Protein AF-A0A9D9EIU9-F1 (afdb_monomer)

InterPro domains:
  IPR005175 PPC domain [PF03479] (46-156)
  IPR005175 PPC domain [PS51742] (38-175)
  IPR005175 PPC domain [cd11378] (46-151)

Nearest PDB structures (foldseek):
  3htn-assembly1_C  TM=9.860E-01  e=2.334E-20  Bacteroides thetaiotaomicron VPI-5482
  3htn-assembly1_B  TM=9.890E-01  e=3.000E-19  Bacteroides thetaiotaomicron VPI-5482
  2h6l-assembly1_C  TM=9.149E-01  e=2.447E-14  Archaeoglobus fulgidus
  3hwu-assembly1_A  TM=8.979E-01  e=1.790E-14  Cupriavidus pinatubonensis JMP134
  2dt4-assembly1_A  TM=8.889E-01  e=1.426E-12  Pyrococcus horikoshii

Foldseek 3Di:
DPVVVVVVVVVCCVPVVVVVVVVVVVVVVVVVQQDWDKDDPDPFKIKIKGHAQDKDPVNVQVVCVVVVFAKWKKKWWAKFQKFKFWDADQVVRDIDIDMDRGIWIFPMKIWMWADEPNGIDTWIKTWIAHPVRDIDIHTTPITTGHGIIIMMIGGDPDHWYWDQDPNRRDTDTDD

Solvent-accessible surface area (backbone atoms only — not comparable to full-atom values): 9222 Å² total; per-residue (Å²): 128,69,68,65,56,54,51,50,53,51,53,47,49,68,58,50,51,58,52,53,50,49,53,50,50,50,52,53,55,54,50,63,67,56,45,61,48,75,50,73,84,48,102,44,36,33,41,39,35,52,24,56,70,37,46,50,55,66,51,49,50,52,50,30,62,76,66,71,49,38,17,28,40,38,40,33,38,33,22,23,41,30,39,30,34,42,46,76,40,78,89,78,65,45,75,48,76,48,76,46,83,46,66,29,37,33,76,34,34,42,34,36,41,20,26,43,96,90,34,81,36,78,52,42,33,37,32,34,29,40,90,87,64,52,75,50,72,40,37,53,71,42,35,30,27,52,60,52,36,45,32,40,36,39,56,43,101,52,82,38,38,41,44,79,38,81,88,73,67,43,78,40,83,46,134

Sequence (175 aa):
MWTSLIMIVLMLAIFVVPAVIIVYLVNKWINTKKQNQETQVKDKDIILSLANHSEIMSSLEAYCKGKDLKAGLISGIGAVNSATLRFFDPQTKKYVDKTFSEQMEIANLTGNISMLDGKVYLHLHVTLGRDDYSTIAGHLLSATVNGACELSIRKIDKVLNRKFDPEIGLNVYDF

Mean predicted aligned error: 8.47 Å

pLDDT: mean 90.1, std 13.47, range [47.81, 98.94]

Radius of gyration: 22.79 Å; Cα contacts (8 Å, |Δi|>4): 355; chains: 1; bounding box: 44×80×42 Å

Organism: NCBI:txid2840783

Secondary structure (DSSP, 8-state):
--HHHHHHHHHHHHHHHHHHHHHHHHHHHHHHHT--EEEEEETTEEEEEPPTT-BHHHHHHHHHHHTT--SEEEEEEEEEEEEEEEEEETTTTEEEEEEE-S-EEEEEEEEEEEEETTEEEEEEEEEEE-TTS-EEEEEEEEEEEEEEEEEEEEE-SS--EEEEETTTTEEEEE-

Structure (mmCIF, N/CA/C/O backbone):
data_AF-A0A9D9EIU9-F1
#
_entry.id   AF-A0A9D9EIU9-F1
#
loop_
_atom_site.group_PDB
_atom_site.id
_atom_site.type_symbol
_atom_site.label_atom_id
_atom_site.label_alt_id
_atom_site.label_comp_id
_atom_site.label_asym_id
_atom_site.label_entity_id
_atom_site.label_seq_id
_atom_site.pdbx_PDB_ins_code
_atom_site.Cartn_x
_atom_site.Cartn_y
_atom_site.Cartn_z
_atom_site.occupancy
_atom_site.B_iso_or_equiv
_atom_site.auth_seq_id
_atom_site.auth_comp_id
_atom_site.auth_asym_id
_atom_site.auth_atom_id
_atom_site.pdbx_PDB_model_num
ATOM 1 N N . MET A 1 1 ? -8.852 67.786 1.107 1.00 54.91 1 MET A N 1
ATOM 2 C CA . MET A 1 1 ? -7.832 66.715 1.226 1.00 54.91 1 MET A CA 1
ATOM 3 C C . MET A 1 1 ? -8.397 65.321 1.535 1.00 54.91 1 MET A C 1
ATOM 5 O O . MET A 1 1 ? -7.692 64.361 1.276 1.00 54.91 1 MET A O 1
ATOM 9 N N . TRP A 1 2 ? -9.638 65.161 2.023 1.00 47.81 2 TRP A N 1
ATOM 10 C CA . TRP A 1 2 ? -10.206 63.837 2.364 1.00 47.81 2 TRP A CA 1
ATOM 11 C C . TRP A 1 2 ? -10.871 63.081 1.195 1.00 47.81 2 TRP A C 1
ATOM 13 O O . TRP A 1 2 ? -10.990 61.860 1.234 1.00 47.81 2 TRP A O 1
ATOM 23 N N . THR A 1 3 ? -11.264 63.779 0.127 1.00 58.03 3 THR A N 1
ATOM 24 C CA . THR A 1 3 ? -11.944 63.185 -1.040 1.00 58.03 3 THR A CA 1
ATOM 25 C C . THR A 1 3 ? -11.026 62.292 -1.878 1.00 58.03 3 THR A C 1
ATOM 27 O O . THR A 1 3 ? -11.463 61.265 -2.390 1.00 58.03 3 THR A O 1
ATOM 30 N N . SER A 1 4 ? -9.738 62.627 -1.961 1.00 62.38 4 SER A N 1
ATOM 31 C CA . SER A 1 4 ? -8.744 61.878 -2.739 1.00 62.38 4 SER A CA 1
ATOM 32 C C . SER A 1 4 ? -8.433 60.504 -2.135 1.00 62.38 4 SER A C 1
ATOM 34 O O . SER A 1 4 ? -8.255 59.537 -2.868 1.00 62.38 4 SER A O 1
ATOM 36 N N . LEU A 1 5 ? -8.413 60.393 -0.802 1.00 60.59 5 LEU A N 1
ATOM 37 C CA . LEU A 1 5 ? -8.105 59.138 -0.109 1.00 60.59 5 LEU A CA 1
ATOM 38 C C . LEU A 1 5 ? -9.266 58.137 -0.211 1.00 60.59 5 LEU A C 1
ATOM 40 O O . LEU A 1 5 ? -9.047 56.958 -0.470 1.00 60.59 5 LEU A O 1
ATOM 44 N N . ILE A 1 6 ? -10.505 58.623 -0.092 1.00 68.94 6 ILE A N 1
ATOM 45 C CA . ILE A 1 6 ? -11.722 57.813 -0.248 1.00 68.94 6 ILE A CA 1
ATOM 46 C C . ILE A 1 6 ? -11.816 57.252 -1.672 1.00 68.94 6 ILE A C 1
ATOM 48 O O . ILE A 1 6 ? -12.115 56.074 -1.845 1.00 68.94 6 ILE A O 1
ATOM 52 N N . MET A 1 7 ? -11.493 58.058 -2.687 1.00 64.62 7 MET A N 1
ATOM 53 C CA . MET A 1 7 ? -11.520 57.620 -4.085 1.00 64.62 7 MET A CA 1
ATOM 54 C C . MET A 1 7 ? -10.456 56.553 -4.384 1.00 64.62 7 MET A C 1
ATOM 56 O O . MET A 1 7 ? -10.743 55.596 -5.096 1.00 64.62 7 MET A O 1
ATOM 60 N N . ILE A 1 8 ? -9.262 56.658 -3.788 1.00 66.25 8 ILE A N 1
ATOM 61 C CA . ILE A 1 8 ? -8.209 55.634 -3.901 1.00 66.25 8 ILE A CA 1
ATOM 62 C C . ILE A 1 8 ? -8.641 54.329 -3.222 1.00 66.25 8 ILE A C 1
ATOM 64 O O . ILE A 1 8 ? -8.470 53.260 -3.802 1.00 66.25 8 ILE A O 1
ATOM 68 N N . VAL A 1 9 ? -9.250 54.395 -2.034 1.00 65.25 9 VAL A N 1
ATOM 69 C CA . VAL A 1 9 ? -9.763 53.207 -1.328 1.00 65.25 9 VAL A CA 1
ATOM 70 C C . VAL A 1 9 ? -10.906 52.545 -2.108 1.00 65.25 9 VAL A C 1
ATOM 72 O O . VAL A 1 9 ? -10.924 51.323 -2.234 1.00 65.25 9 VAL A O 1
ATOM 75 N N . LEU A 1 10 ? -11.815 53.329 -2.695 1.00 61.59 10 LEU A N 1
ATOM 76 C CA . LEU A 1 10 ? -12.888 52.827 -3.564 1.00 61.59 10 LEU A CA 1
ATOM 77 C C . LEU A 1 10 ? -12.346 52.202 -4.856 1.00 61.59 10 LEU A C 1
ATOM 79 O O . LEU A 1 10 ? -12.783 51.116 -5.226 1.00 61.59 10 LEU A O 1
ATOM 83 N N . MET A 1 11 ? -11.366 52.827 -5.516 1.00 60.66 11 MET A N 1
ATOM 84 C CA . MET A 1 11 ? -10.726 52.252 -6.706 1.00 60.66 11 MET A CA 1
ATOM 85 C C . MET A 1 11 ? -9.963 50.964 -6.373 1.00 60.66 11 MET A C 1
ATOM 87 O O . MET A 1 11 ? -10.092 49.981 -7.097 1.00 60.66 11 MET A O 1
ATOM 91 N N . LEU A 1 12 ? -9.227 50.920 -5.258 1.00 56.19 12 LEU A N 1
ATOM 92 C CA . LEU A 1 12 ? -8.568 49.698 -4.790 1.00 56.19 12 LEU A CA 1
ATOM 93 C C . LEU A 1 12 ? -9.591 48.602 -4.465 1.00 56.19 12 LEU A C 1
ATOM 95 O O . LEU A 1 12 ? -9.380 47.458 -4.849 1.00 56.19 12 LEU A O 1
ATOM 99 N N . ALA A 1 13 ? -10.724 48.928 -3.838 1.00 60.09 13 ALA A N 1
ATOM 100 C CA . ALA A 1 13 ? -11.782 47.956 -3.564 1.00 60.09 13 ALA A CA 1
ATOM 101 C C . ALA A 1 13 ? -12.387 47.363 -4.852 1.00 60.09 13 ALA A C 1
ATOM 103 O O . ALA A 1 13 ? -12.649 46.162 -4.899 1.00 60.09 13 ALA A O 1
ATOM 104 N N . ILE A 1 14 ? -12.541 48.169 -5.911 1.00 64.31 14 ILE A N 1
ATOM 105 C CA . ILE A 1 14 ? -13.080 47.726 -7.209 1.00 64.31 14 ILE A CA 1
ATOM 106 C C . ILE A 1 14 ? -12.161 46.710 -7.903 1.00 64.31 14 ILE A C 1
ATOM 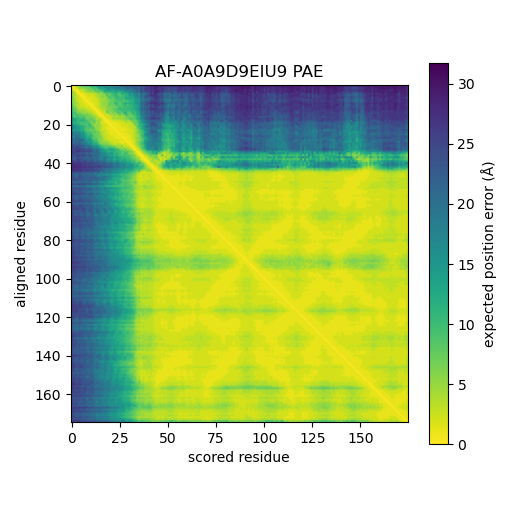108 O O . ILE A 1 14 ? -12.667 45.806 -8.560 1.00 64.31 14 ILE A O 1
ATOM 112 N N . PHE A 1 15 ? -10.837 46.801 -7.748 1.00 61.44 15 PHE A N 1
ATOM 113 C CA . PHE A 1 15 ? -9.902 45.876 -8.409 1.00 61.44 15 PHE A CA 1
ATOM 114 C C . PHE A 1 15 ? -9.394 44.744 -7.501 1.00 61.44 15 PHE A C 1
ATOM 116 O O . PHE A 1 15 ? -9.208 43.619 -7.964 1.00 61.44 15 PHE A O 1
ATOM 123 N N . VAL A 1 16 ? -9.199 45.000 -6.206 1.00 63.25 16 VAL A N 1
ATOM 124 C CA . VAL A 1 16 ? -8.609 44.032 -5.264 1.00 63.25 16 VAL A CA 1
ATOM 125 C C . VAL A 1 16 ? -9.637 43.007 -4.789 1.00 63.25 16 VAL A C 1
ATOM 127 O O . VAL A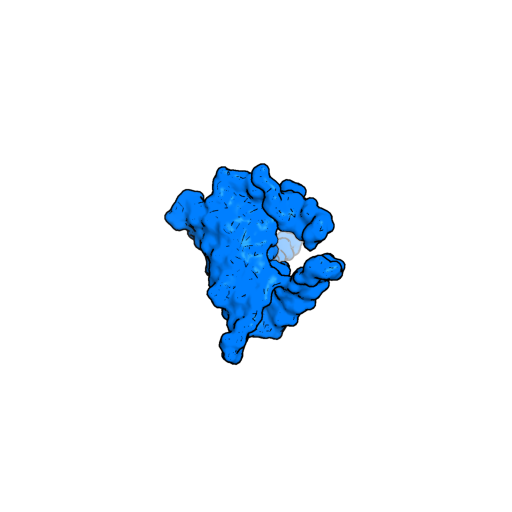 1 16 ? -9.323 41.819 -4.724 1.00 63.25 16 VAL A O 1
ATOM 130 N N . VAL A 1 17 ? -10.876 43.420 -4.498 1.00 68.06 17 VAL A N 1
ATOM 131 C CA . VAL A 1 17 ? -11.909 42.496 -3.993 1.00 68.06 17 VAL A CA 1
ATOM 132 C C . VAL A 1 17 ? -12.265 41.421 -5.031 1.00 68.06 17 VAL A C 1
ATOM 134 O O . VAL A 1 17 ? -12.254 40.242 -4.668 1.00 68.06 17 VAL A O 1
ATOM 137 N N . PRO A 1 18 ? -12.486 41.743 -6.324 1.00 73.75 18 PRO A N 1
ATOM 138 C CA . PRO A 1 18 ? -12.727 40.717 -7.337 1.00 73.75 18 PRO A CA 1
ATOM 139 C C . PRO A 1 18 ? -11.531 39.787 -7.539 1.00 73.75 18 PRO A C 1
ATOM 141 O O . PRO A 1 18 ? -11.730 38.584 -7.665 1.00 73.75 18 PRO A O 1
ATOM 144 N N . ALA A 1 19 ? -10.295 40.299 -7.510 1.00 71.50 19 ALA A N 1
ATOM 145 C CA . ALA A 1 19 ? -9.096 39.471 -7.648 1.00 71.50 19 ALA A CA 1
ATOM 146 C C . ALA A 1 19 ? -8.954 38.461 -6.496 1.00 71.50 19 ALA A C 1
ATOM 148 O O . ALA A 1 19 ? -8.686 37.285 -6.738 1.00 71.50 19 ALA A O 1
ATOM 149 N N . VAL A 1 20 ? -9.206 38.880 -5.250 1.00 74.56 20 VAL A N 1
ATOM 150 C CA . VAL A 1 20 ? -9.187 37.988 -4.077 1.00 74.56 20 VAL A CA 1
ATOM 151 C C . VAL A 1 20 ? -10.299 36.939 -4.158 1.00 74.56 20 VAL A C 1
ATOM 153 O O . VAL A 1 20 ? -10.050 35.765 -3.884 1.00 74.56 20 VAL A O 1
ATOM 156 N N . ILE A 1 21 ? -11.506 37.325 -4.583 1.00 78.25 21 ILE A N 1
ATOM 157 C CA . ILE A 1 21 ? -12.616 36.385 -4.794 1.00 78.25 21 ILE A CA 1
ATOM 158 C C . ILE A 1 21 ? -12.274 35.392 -5.910 1.00 78.25 21 ILE A C 1
ATOM 160 O O . ILE A 1 21 ? -12.493 34.199 -5.733 1.00 78.25 21 ILE A O 1
ATOM 164 N N . ILE A 1 22 ? -11.690 35.840 -7.024 1.00 80.94 22 ILE A N 1
ATOM 165 C CA . ILE A 1 22 ? -11.260 34.965 -8.122 1.00 80.94 22 ILE A CA 1
ATOM 166 C C . ILE A 1 22 ? -10.205 33.976 -7.628 1.00 80.94 22 ILE A C 1
ATOM 168 O O . ILE A 1 22 ? -10.368 32.782 -7.849 1.00 80.94 22 ILE A O 1
ATOM 172 N N . VAL A 1 23 ? -9.176 34.422 -6.903 1.00 78.56 23 VAL A N 1
ATOM 173 C CA . VAL A 1 23 ? -8.159 33.524 -6.327 1.00 78.56 23 VAL A CA 1
ATOM 174 C C . VAL A 1 23 ? -8.791 32.524 -5.356 1.00 78.56 23 VAL A C 1
ATOM 176 O O . VAL A 1 23 ? -8.478 31.337 -5.413 1.00 78.56 23 VAL A O 1
ATOM 179 N N . TYR A 1 24 ? -9.720 32.961 -4.502 1.00 78.06 24 TYR A N 1
ATOM 180 C CA . TYR A 1 24 ? -10.450 32.074 -3.595 1.00 78.06 24 TYR A CA 1
ATOM 181 C C . TYR A 1 24 ? -11.298 31.041 -4.350 1.00 78.06 24 TYR A C 1
ATOM 183 O O . TYR A 1 24 ? -11.252 29.857 -4.022 1.00 78.06 24 TYR A O 1
ATOM 191 N N . LEU A 1 25 ? -12.047 31.460 -5.373 1.00 79.00 25 LEU A N 1
ATOM 192 C CA . LEU A 1 25 ? -12.889 30.580 -6.183 1.00 79.00 25 LEU A CA 1
ATOM 193 C C . LEU A 1 25 ? -12.052 29.612 -7.021 1.00 79.00 25 LEU A C 1
ATOM 195 O O . LEU A 1 25 ? -12.392 28.435 -7.084 1.00 79.00 25 LEU A O 1
ATOM 199 N N . VAL A 1 26 ? -10.939 30.072 -7.596 1.00 73.56 26 VAL A N 1
ATOM 200 C CA . VAL A 1 26 ? -9.967 29.239 -8.316 1.00 73.56 26 VAL A CA 1
ATOM 201 C C . VAL A 1 26 ? -9.349 28.220 -7.365 1.00 73.56 26 VAL A C 1
ATOM 203 O O . VAL A 1 26 ? -9.361 27.037 -7.676 1.00 73.56 26 VAL A O 1
ATOM 206 N N . ASN A 1 27 ? -8.906 28.622 -6.172 1.00 67.94 27 ASN A N 1
ATOM 207 C CA . ASN A 1 27 ? -8.379 27.688 -5.174 1.00 67.94 27 ASN A CA 1
ATOM 208 C C . ASN A 1 27 ? -9.437 26.687 -4.707 1.00 67.94 27 ASN A C 1
ATOM 210 O O . ASN A 1 27 ? -9.156 25.496 -4.608 1.00 67.94 27 ASN A O 1
ATOM 214 N N . LYS A 1 28 ? -10.670 27.138 -4.458 1.00 68.19 28 LYS A N 1
ATOM 215 C CA . LYS A 1 28 ? -11.786 26.264 -4.085 1.00 68.19 28 LYS A CA 1
ATOM 216 C C . LYS A 1 28 ? -12.104 25.263 -5.197 1.00 68.19 28 LYS A C 1
ATOM 218 O O . LYS A 1 28 ? -12.301 24.091 -4.899 1.00 68.19 28 LYS A O 1
ATOM 223 N N . TRP A 1 29 ? -12.102 25.708 -6.453 1.00 64.31 29 TRP A N 1
ATOM 224 C CA . TRP A 1 29 ? -12.344 24.882 -7.637 1.00 64.31 29 TRP A CA 1
ATOM 225 C C . TRP A 1 29 ? -11.199 23.895 -7.925 1.00 64.31 29 TRP A C 1
ATOM 227 O O . TRP A 1 29 ? -11.442 22.739 -8.267 1.00 64.31 29 TRP A O 1
ATOM 237 N N . ILE A 1 30 ? -9.945 24.315 -7.737 1.00 62.50 30 ILE A N 1
ATOM 238 C CA . ILE A 1 30 ? -8.768 23.437 -7.815 1.00 62.50 30 ILE A CA 1
ATOM 239 C C . ILE A 1 30 ? -8.836 22.374 -6.713 1.00 62.50 30 ILE A C 1
ATOM 241 O O . ILE A 1 30 ? -8.593 21.197 -6.976 1.00 62.50 30 ILE A O 1
ATOM 245 N N . ASN A 1 31 ? -9.202 22.770 -5.492 1.00 57.84 31 ASN A N 1
ATOM 246 C CA . ASN A 1 31 ? -9.294 21.858 -4.357 1.00 57.84 31 ASN A CA 1
ATOM 247 C C . ASN A 1 31 ? -10.413 20.828 -4.530 1.00 57.84 31 ASN A C 1
ATOM 249 O O . ASN A 1 31 ? -10.190 19.663 -4.220 1.00 57.84 31 ASN A O 1
AT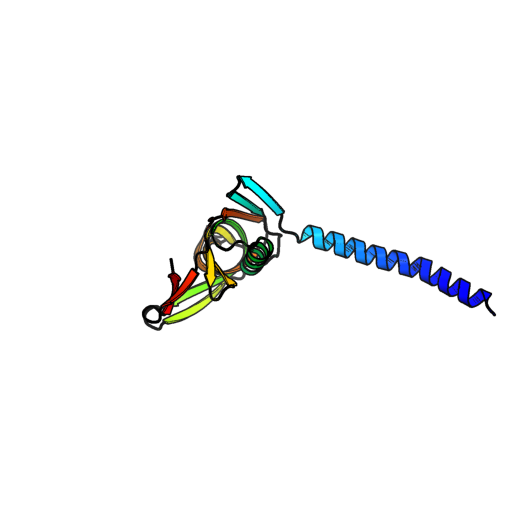OM 253 N N . THR A 1 32 ? -11.575 21.194 -5.083 1.00 57.31 32 THR A N 1
ATOM 254 C CA . THR A 1 32 ? -12.641 20.216 -5.362 1.00 57.31 32 THR A CA 1
ATOM 255 C C . THR A 1 32 ? -12.253 19.198 -6.432 1.00 57.31 32 THR A C 1
ATOM 257 O O . THR A 1 32 ? -12.688 18.055 -6.346 1.00 57.31 32 THR A O 1
ATOM 260 N N . LYS A 1 33 ? -11.397 19.549 -7.403 1.00 55.12 33 LYS A N 1
ATOM 261 C CA . LYS A 1 33 ? -10.879 18.572 -8.381 1.00 55.12 33 LYS A CA 1
ATOM 262 C C . LYS A 1 33 ? -9.840 17.602 -7.813 1.00 55.12 33 LYS A C 1
ATOM 264 O O . LYS A 1 33 ? -9.626 16.548 -8.402 1.00 55.12 33 LYS A O 1
ATOM 269 N N . LYS A 1 34 ? -9.194 17.948 -6.699 1.00 58.53 34 LYS A N 1
ATOM 270 C CA . LYS A 1 34 ? -8.168 17.119 -6.044 1.00 58.53 34 LYS A CA 1
ATOM 271 C C . LYS A 1 34 ? -8.702 16.275 -4.887 1.00 58.53 34 LYS A C 1
ATOM 273 O O . LYS A 1 34 ? -7.912 15.643 -4.193 1.00 58.53 34 LYS A O 1
ATOM 278 N N . GLN A 1 35 ? -10.010 16.282 -4.636 1.00 70.38 35 GLN A N 1
ATOM 279 C CA . GLN A 1 35 ? -10.574 15.521 -3.529 1.00 70.38 35 GLN A CA 1
ATOM 280 C C . GLN A 1 35 ? -10.895 14.086 -3.931 1.00 70.38 35 GLN A C 1
ATOM 282 O O . GLN A 1 35 ? -11.519 13.834 -4.960 1.00 70.38 35 GLN A O 1
ATOM 287 N N . ASN A 1 36 ? -10.484 13.159 -3.067 1.00 80.12 36 ASN A N 1
ATOM 288 C CA . ASN A 1 36 ? -10.939 11.780 -3.116 1.00 80.12 36 ASN A CA 1
ATOM 289 C C . ASN A 1 36 ? -12.461 11.758 -2.938 1.00 80.12 36 ASN A C 1
ATOM 291 O O . ASN A 1 36 ? -13.007 12.509 -2.125 1.00 80.12 36 ASN A O 1
ATOM 295 N N . GLN A 1 37 ? -13.135 10.889 -3.678 1.00 79.81 37 GLN A N 1
ATOM 296 C CA . GLN A 1 37 ? -14.565 10.652 -3.530 1.00 79.81 37 GLN A CA 1
ATOM 297 C C . GLN A 1 37 ? -14.759 9.325 -2.812 1.00 79.81 37 GLN A C 1
ATOM 299 O O . GLN A 1 37 ? -14.065 8.355 -3.100 1.00 79.81 37 GLN A O 1
ATOM 304 N N . GLU A 1 38 ? -15.698 9.266 -1.878 1.00 85.50 38 GLU A N 1
ATOM 305 C CA . GLU A 1 38 ? -16.036 8.027 -1.189 1.00 85.50 38 GLU A CA 1
ATOM 306 C C . GLU A 1 38 ? -17.543 7.801 -1.193 1.00 85.50 38 GLU A C 1
ATOM 308 O O . GLU A 1 38 ? -18.335 8.745 -1.191 1.00 85.50 38 GLU A O 1
ATOM 313 N N . THR A 1 39 ? -17.935 6.536 -1.142 1.00 78.94 39 THR A N 1
ATOM 314 C CA . THR A 1 39 ? -19.288 6.141 -0.773 1.00 78.94 39 THR A CA 1
ATOM 315 C C . THR A 1 39 ? -19.235 4.929 0.144 1.00 78.94 39 THR A C 1
ATOM 317 O O . THR A 1 39 ? -18.427 4.017 -0.040 1.00 78.94 39 THR A O 1
ATOM 320 N N . GLN A 1 40 ? -20.084 4.923 1.166 1.00 80.81 40 GLN A N 1
ATOM 321 C CA . GLN A 1 40 ? -20.238 3.782 2.055 1.00 80.81 40 GLN A CA 1
ATOM 322 C C . GLN A 1 40 ? -21.383 2.915 1.531 1.00 80.81 40 GLN A C 1
ATOM 324 O O . GLN A 1 40 ? -22.526 3.358 1.479 1.00 80.81 40 GLN A O 1
ATOM 329 N N . VAL A 1 41 ? -21.073 1.681 1.128 1.00 71.50 41 VAL A N 1
ATOM 330 C CA . VAL A 1 41 ? -22.063 0.765 0.531 1.00 71.50 41 VAL A CA 1
ATOM 331 C C . VAL A 1 41 ? -22.802 -0.014 1.620 1.00 71.50 41 VAL A C 1
ATOM 333 O O . VAL A 1 41 ? -23.993 -0.290 1.491 1.00 71.50 41 VAL A O 1
ATOM 336 N N . LYS A 1 42 ? -22.096 -0.357 2.705 1.00 74.69 42 LYS A N 1
ATOM 337 C CA . LYS A 1 42 ? -22.612 -1.004 3.925 1.00 74.69 42 LYS A CA 1
ATOM 338 C C . LYS A 1 42 ? -21.823 -0.511 5.138 1.00 74.69 42 LYS A C 1
ATOM 340 O O . LYS A 1 42 ? -20.756 0.078 4.978 1.00 74.69 42 LYS A O 1
ATOM 345 N N . ASP A 1 43 ? -22.268 -0.829 6.352 1.00 80.69 43 ASP A N 1
ATOM 346 C CA . ASP A 1 43 ? -21.611 -0.399 7.602 1.00 80.69 43 ASP A CA 1
ATOM 347 C C . ASP A 1 43 ? -20.088 -0.634 7.618 1.00 80.69 43 ASP A C 1
ATOM 349 O O . ASP A 1 43 ? -19.332 0.187 8.1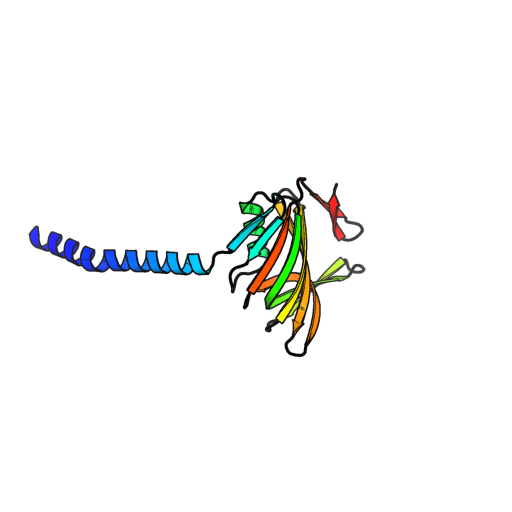43 1.00 80.69 43 ASP A O 1
ATOM 353 N N . LYS A 1 44 ? -19.619 -1.712 6.974 1.00 88.44 44 LYS A N 1
ATOM 354 C CA . LYS A 1 44 ? -18.202 -2.107 6.949 1.00 88.44 44 LYS A CA 1
ATOM 355 C C . LYS A 1 44 ? -17.495 -1.933 5.605 1.00 88.44 44 LYS A C 1
ATOM 357 O O . LYS A 1 44 ? -16.273 -2.011 5.597 1.00 88.44 44 LYS A O 1
ATOM 362 N N . ASP A 1 45 ? -18.204 -1.687 4.507 1.00 93.88 45 ASP A N 1
ATOM 363 C CA . ASP A 1 45 ? -17.603 -1.621 3.168 1.00 93.88 45 ASP A CA 1
ATOM 364 C C . ASP A 1 45 ? -17.649 -0.179 2.630 1.00 93.88 45 ASP A C 1
ATOM 366 O O . ASP A 1 45 ? -18.717 0.432 2.521 1.00 93.88 45 ASP A O 1
ATOM 370 N N . ILE A 1 46 ? -16.477 0.359 2.297 1.00 95.69 46 ILE A N 1
ATOM 371 C CA . ILE A 1 46 ? -16.278 1.681 1.695 1.00 95.69 46 ILE A CA 1
ATOM 372 C C . ILE A 1 46 ? -15.752 1.499 0.275 1.00 95.69 46 ILE A C 1
ATOM 374 O O . ILE A 1 46 ? -14.831 0.714 0.059 1.00 95.69 46 ILE A O 1
ATOM 378 N N . ILE A 1 47 ? -16.268 2.285 -0.663 1.00 97.44 47 ILE A N 1
ATOM 379 C CA . ILE A 1 47 ? -15.658 2.499 -1.973 1.00 97.44 47 ILE A CA 1
ATOM 380 C C . ILE A 1 47 ? -14.988 3.869 -1.961 1.00 97.44 47 ILE A C 1
ATOM 382 O O . ILE A 1 47 ? -15.622 4.866 -1.619 1.00 97.44 47 ILE A O 1
ATOM 386 N N . LEU A 1 48 ? -13.707 3.907 -2.309 1.00 97.19 48 LEU A N 1
ATOM 387 C CA . LEU A 1 48 ? -12.862 5.091 -2.317 1.00 97.19 48 LEU A CA 1
ATOM 388 C C . LEU A 1 48 ? -12.262 5.270 -3.714 1.00 97.19 48 LEU A C 1
ATOM 390 O O . LEU A 1 48 ? -11.486 4.439 -4.173 1.00 97.19 48 LEU A O 1
ATOM 394 N N . SER A 1 49 ? -12.594 6.378 -4.368 1.00 97.88 49 SER A N 1
ATOM 395 C CA . SER A 1 49 ? -11.957 6.840 -5.597 1.00 97.88 49 SER A CA 1
ATOM 396 C C . SER A 1 49 ? -10.919 7.896 -5.242 1.00 97.88 49 SER A C 1
ATOM 398 O O . SER A 1 49 ? -11.269 8.985 -4.776 1.00 97.88 49 SER A O 1
ATOM 400 N N . LEU A 1 50 ? -9.642 7.599 -5.466 1.00 97.44 50 LEU A N 1
ATOM 401 C CA . LEU A 1 50 ? -8.581 8.579 -5.250 1.00 97.44 50 LEU A CA 1
ATOM 402 C C . LEU A 1 50 ? -8.574 9.622 -6.369 1.00 97.44 50 LEU A C 1
ATOM 404 O O . LEU A 1 50 ? -8.901 9.331 -7.521 1.00 97.44 50 LEU A O 1
ATOM 408 N N . ALA A 1 51 ? -8.202 10.853 -6.027 1.00 95.81 51 ALA A N 1
ATOM 409 C CA . ALA A 1 51 ? -8.054 11.912 -7.010 1.00 95.81 51 ALA A CA 1
ATOM 410 C C . ALA A 1 51 ? -6.907 11.596 -7.978 1.00 95.81 51 ALA A C 1
ATOM 412 O O . ALA A 1 51 ? -5.864 11.065 -7.587 1.00 95.81 51 ALA A O 1
ATOM 413 N N . ASN A 1 52 ? -7.060 11.983 -9.242 1.00 96.94 52 ASN A N 1
ATOM 414 C CA . ASN A 1 52 ? -5.971 11.866 -10.202 1.00 96.94 52 ASN A CA 1
ATOM 415 C C . ASN A 1 52 ? -4.747 12.689 -9.747 1.00 96.94 52 ASN A C 1
ATOM 417 O O . ASN A 1 52 ? -4.897 13.738 -9.113 1.00 96.94 52 ASN A O 1
ATOM 421 N N . HIS A 1 53 ? -3.542 12.222 -10.076 1.00 97.25 53 HIS A N 1
ATOM 422 C CA . HIS A 1 53 ? -2.259 12.815 -9.676 1.00 97.25 53 HIS A CA 1
ATOM 423 C C . HIS A 1 53 ? -1.990 12.828 -8.162 1.00 97.25 53 HIS A C 1
ATOM 425 O O . HIS A 1 53 ? -1.045 13.481 -7.714 1.00 97.25 53 HIS A O 1
ATOM 431 N N . SER A 1 54 ? -2.801 12.126 -7.366 1.00 97.06 54 SER A N 1
ATOM 432 C CA . SER A 1 54 ? -2.508 11.879 -5.955 1.00 97.06 54 SER A CA 1
ATOM 433 C C . SER A 1 54 ? -1.557 10.689 -5.804 1.00 97.06 54 SER A C 1
ATOM 435 O O . SER A 1 54 ? -1.539 9.782 -6.638 1.00 97.06 54 SER A O 1
ATOM 437 N N . GLU A 1 55 ? -0.746 10.694 -4.746 1.00 98.38 55 GLU A N 1
ATOM 438 C CA . GLU A 1 55 ? 0.077 9.539 -4.389 1.00 98.38 55 GLU A CA 1
ATOM 439 C C . GLU A 1 55 ? -0.746 8.615 -3.473 1.00 98.38 55 GLU A C 1
ATOM 441 O O . GLU A 1 55 ? -1.380 9.072 -2.516 1.00 98.38 55 GLU A O 1
ATOM 446 N N . ILE A 1 56 ? -0.796 7.325 -3.808 1.00 98.56 56 ILE A N 1
ATOM 447 C CA . ILE A 1 56 ? -1.731 6.350 -3.236 1.00 98.56 56 ILE A CA 1
ATOM 448 C C . ILE A 1 56 ? -1.492 6.145 -1.737 1.00 98.56 56 ILE A C 1
ATOM 450 O O . ILE A 1 56 ? -2.454 6.171 -0.965 1.00 98.56 56 ILE A O 1
ATOM 454 N N . MET A 1 57 ? -0.240 5.954 -1.306 1.00 98.50 57 MET A N 1
ATOM 455 C CA . MET A 1 57 ? 0.081 5.623 0.087 1.00 98.50 57 MET A CA 1
ATOM 456 C C . MET A 1 57 ? -0.291 6.763 1.035 1.00 98.50 57 MET A C 1
ATOM 458 O O . MET A 1 57 ? -1.031 6.566 1.997 1.00 98.50 57 MET A O 1
ATOM 462 N N . SER A 1 58 ? 0.153 7.977 0.727 1.00 97.81 58 SER A N 1
ATOM 463 C CA . SER A 1 58 ? -0.141 9.189 1.490 1.00 97.81 58 SER A CA 1
ATOM 464 C C . SER A 1 58 ? -1.632 9.533 1.488 1.00 97.81 58 SER A C 1
ATOM 466 O O . SER A 1 58 ? -2.167 9.933 2.525 1.00 97.81 58 SER A O 1
ATOM 468 N N . SER A 1 59 ? -2.331 9.313 0.370 1.00 98.00 59 SER A N 1
ATOM 469 C CA . SER A 1 59 ? -3.784 9.505 0.286 1.00 98.00 59 SER A CA 1
ATOM 470 C C . SER A 1 59 ? -4.545 8.522 1.174 1.00 98.00 59 SER A C 1
ATOM 472 O O . SER A 1 59 ? -5.452 8.930 1.903 1.00 98.00 59 SER A O 1
ATOM 474 N N . LEU A 1 60 ? -4.158 7.243 1.164 1.00 98.25 60 LEU A N 1
ATOM 475 C CA . LEU A 1 60 ? -4.742 6.216 2.026 1.00 98.25 60 LEU A CA 1
ATOM 476 C C . LEU A 1 60 ? -4.422 6.451 3.502 1.00 98.25 60 LEU A C 1
ATOM 478 O O . LEU A 1 60 ? -5.304 6.298 4.346 1.00 98.25 60 LEU A O 1
ATOM 482 N N . GLU A 1 61 ? -3.199 6.862 3.834 1.00 97.31 61 GLU A N 1
ATOM 483 C CA . GLU A 1 61 ? -2.836 7.209 5.206 1.00 97.31 61 GLU A CA 1
ATOM 484 C C . GLU A 1 61 ? -3.666 8.381 5.730 1.00 97.31 61 GLU A C 1
ATOM 486 O O . GLU A 1 61 ? -4.197 8.309 6.839 1.00 97.31 61 GLU A O 1
ATOM 491 N N . ALA A 1 62 ? -3.779 9.460 4.948 1.00 96.44 62 ALA A N 1
ATOM 492 C CA . ALA A 1 62 ? -4.575 10.628 5.311 1.00 96.44 62 ALA A CA 1
ATOM 493 C C . ALA A 1 62 ? -6.053 10.259 5.477 1.00 96.44 62 ALA A C 1
ATOM 495 O O . ALA A 1 62 ? -6.691 10.680 6.444 1.00 96.44 62 ALA A O 1
ATOM 496 N N . TYR A 1 63 ? -6.570 9.420 4.578 1.00 96.19 63 TYR A N 1
ATOM 497 C CA . TYR A 1 63 ? -7.925 8.893 4.651 1.00 96.19 63 TYR A CA 1
ATOM 498 C C . TYR A 1 63 ? -8.163 8.086 5.936 1.00 96.19 63 TYR A C 1
ATOM 500 O O . TYR A 1 63 ? -9.092 8.379 6.690 1.00 96.19 63 TYR A O 1
ATOM 508 N N . CYS A 1 64 ? -7.291 7.116 6.236 1.00 96.50 64 CYS A N 1
ATOM 509 C CA . CYS A 1 64 ? -7.413 6.280 7.429 1.00 96.50 64 CYS A CA 1
ATOM 510 C C . CYS A 1 64 ? -7.315 7.109 8.713 1.00 96.50 64 CYS A C 1
ATOM 512 O O . CYS A 1 64 ? -8.133 6.934 9.613 1.00 96.50 64 CYS A O 1
ATOM 514 N N . LYS A 1 65 ? -6.369 8.058 8.776 1.00 94.44 65 LYS A N 1
ATOM 515 C CA . LYS A 1 65 ? -6.218 8.989 9.906 1.00 94.44 65 LYS A CA 1
ATOM 516 C C . LYS A 1 65 ? -7.473 9.848 10.094 1.00 94.44 65 LYS A C 1
ATOM 518 O O . LYS A 1 65 ? -7.974 9.951 11.207 1.00 94.44 65 LYS A O 1
ATOM 523 N N . GLY A 1 66 ? -8.012 10.424 9.017 1.00 92.62 66 GLY A N 1
ATOM 524 C CA . GLY A 1 66 ? -9.203 11.280 9.069 1.00 92.62 66 GLY A CA 1
ATOM 525 C C . GLY A 1 66 ? -10.494 10.551 9.461 1.00 92.62 66 GLY A C 1
ATOM 526 O O . GLY A 1 66 ? -11.428 11.182 9.948 1.00 92.62 66 GLY A O 1
ATOM 527 N N . LYS A 1 67 ? -10.549 9.230 9.266 1.00 91.75 67 LYS A N 1
ATOM 528 C CA . LYS A 1 67 ? -11.699 8.374 9.599 1.00 91.75 67 LYS A CA 1
ATOM 529 C C . LYS A 1 67 ? -11.501 7.522 10.860 1.00 91.75 67 LYS A C 1
ATOM 531 O O . LYS A 1 67 ? -12.370 6.709 11.159 1.00 91.75 67 LYS A O 1
ATOM 536 N N . ASP A 1 68 ? -10.376 7.678 11.560 1.00 94.00 68 ASP A N 1
ATOM 537 C CA . ASP A 1 68 ? -9.958 6.824 12.684 1.00 94.00 68 ASP A CA 1
ATOM 538 C C . ASP A 1 68 ? -9.999 5.312 12.353 1.00 94.00 68 ASP A C 1
ATOM 540 O O . ASP A 1 68 ? -10.378 4.470 13.169 1.00 94.00 68 ASP A O 1
ATOM 544 N N . LEU A 1 69 ? -9.625 4.946 11.120 1.00 95.38 69 LEU A N 1
ATOM 545 C CA . LEU A 1 69 ? -9.593 3.554 10.663 1.00 95.38 69 LEU A CA 1
ATOM 546 C C . LEU A 1 69 ? -8.313 2.864 11.138 1.00 95.38 69 LEU A C 1
ATOM 548 O O . LEU A 1 69 ? -7.234 3.085 10.591 1.00 95.38 69 LEU A O 1
ATOM 552 N N . LYS A 1 70 ? -8.459 1.998 12.144 1.00 96.50 70 LYS A N 1
ATOM 553 C CA . LYS A 1 70 ? -7.344 1.293 12.806 1.00 96.50 70 LYS A CA 1
ATOM 554 C C . LYS A 1 70 ? -7.077 -0.107 12.259 1.00 96.50 70 LYS A C 1
ATOM 556 O O . LYS A 1 70 ? -6.011 -0.666 12.500 1.00 96.50 70 LYS A O 1
ATOM 561 N N . ALA A 1 71 ? -8.039 -0.682 11.543 1.00 97.94 71 ALA A N 1
ATOM 562 C CA . ALA A 1 71 ? -7.886 -1.968 10.885 1.00 97.94 71 ALA A CA 1
ATOM 563 C C . ALA A 1 71 ? -8.827 -2.114 9.688 1.00 97.94 71 ALA A C 1
ATOM 565 O O . ALA A 1 71 ? -9.952 -1.605 9.674 1.00 97.94 71 ALA A O 1
ATOM 566 N N . GLY A 1 72 ? -8.378 -2.861 8.685 1.00 97.81 72 GLY A N 1
ATOM 567 C CA . GLY A 1 72 ? -9.171 -3.120 7.495 1.00 97.81 72 GLY A CA 1
ATOM 568 C C . GLY A 1 72 ? -8.403 -3.846 6.405 1.00 97.81 72 GLY A C 1
ATOM 569 O O . GLY A 1 72 ? -7.193 -4.046 6.498 1.00 97.81 72 GLY A O 1
ATOM 570 N N . LEU A 1 73 ? -9.130 -4.234 5.367 1.00 98.44 73 LEU A N 1
ATOM 571 C CA . LEU A 1 73 ? -8.602 -4.843 4.151 1.00 98.44 73 LEU A CA 1
ATOM 572 C C . LEU A 1 73 ? -8.812 -3.877 2.992 1.00 98.44 73 LEU A C 1
ATOM 574 O O . LEU A 1 73 ? -9.862 -3.241 2.915 1.00 98.44 73 LEU A O 1
ATOM 578 N N . ILE A 1 74 ? -7.829 -3.786 2.104 1.00 98.69 74 ILE A N 1
ATOM 579 C CA . ILE A 1 74 ? -7.863 -2.927 0.922 1.00 98.69 74 ILE A CA 1
ATOM 580 C C . ILE A 1 74 ? -7.696 -3.813 -0.307 1.00 98.69 74 ILE A C 1
ATOM 582 O O . ILE A 1 74 ? -6.772 -4.626 -0.365 1.00 98.69 74 ILE A O 1
ATOM 586 N N . SER A 1 75 ? -8.566 -3.627 -1.292 1.00 98.69 75 SER A N 1
ATOM 587 C CA . SER A 1 75 ? -8.422 -4.184 -2.637 1.00 98.69 75 SER A CA 1
ATOM 588 C C . SER A 1 75 ? -8.773 -3.126 -3.674 1.00 98.69 75 SER A C 1
ATOM 590 O O . SER A 1 75 ? -9.685 -2.344 -3.424 1.00 98.69 75 SER A O 1
ATOM 592 N N . GLY A 1 76 ? -8.138 -3.106 -4.841 1.00 98.62 76 GLY A N 1
ATOM 593 C CA . GLY A 1 76 ? -8.540 -2.158 -5.879 1.00 98.62 76 GLY A CA 1
ATOM 594 C C . GLY A 1 76 ? -7.793 -2.272 -7.195 1.00 98.62 76 GLY A C 1
ATOM 595 O O . GLY A 1 76 ? -6.905 -3.111 -7.348 1.00 98.62 76 GLY A O 1
ATOM 596 N N . ILE A 1 77 ? -8.181 -1.402 -8.122 1.00 98.88 77 ILE A N 1
ATOM 597 C CA . ILE A 1 77 ? -7.651 -1.280 -9.485 1.00 98.88 77 ILE A CA 1
ATOM 598 C C . ILE A 1 77 ? -7.433 0.198 -9.826 1.00 98.88 77 ILE A C 1
ATOM 600 O O . ILE A 1 77 ? -7.823 1.090 -9.069 1.00 98.88 77 ILE A O 1
ATOM 604 N N . GLY A 1 78 ? -6.804 0.483 -10.959 1.00 98.75 78 GLY A N 1
ATOM 605 C CA . GLY A 1 78 ? -6.569 1.855 -11.399 1.00 98.75 78 GLY A CA 1
ATOM 606 C C . GLY A 1 78 ? -5.404 1.972 -12.360 1.00 98.75 78 GLY A C 1
ATOM 607 O O . GLY A 1 78 ? -4.927 0.967 -12.856 1.00 98.75 78 GLY A O 1
ATOM 608 N N . ALA A 1 79 ? -4.904 3.186 -12.551 1.00 98.81 79 ALA A N 1
ATOM 609 C CA . ALA A 1 79 ? -3.784 3.478 -13.431 1.00 98.81 79 ALA A CA 1
ATOM 610 C C . ALA A 1 79 ? -2.816 4.472 -12.776 1.00 98.81 79 ALA A C 1
ATOM 612 O O . ALA A 1 79 ? -3.229 5.398 -12.070 1.00 98.81 79 ALA A O 1
ATOM 613 N N . VAL A 1 80 ? -1.517 4.285 -13.002 1.00 98.81 80 VAL A N 1
ATOM 614 C CA . VAL A 1 80 ? -0.428 5.079 -12.410 1.00 98.81 80 VAL A CA 1
ATOM 615 C C . VAL A 1 80 ? 0.602 5.453 -13.469 1.00 98.81 80 VAL A C 1
ATOM 617 O O . VAL A 1 80 ? 0.775 4.728 -14.440 1.00 98.81 80 VAL A O 1
ATOM 620 N N . ASN A 1 81 ? 1.310 6.568 -13.283 1.00 98.56 81 ASN A N 1
ATOM 621 C CA . ASN A 1 81 ? 2.448 6.952 -14.140 1.00 98.56 81 ASN A CA 1
ATOM 622 C C . ASN A 1 81 ? 3.814 6.795 -13.454 1.00 98.56 81 ASN A C 1
ATOM 624 O O . ASN A 1 81 ? 4.855 7.100 -14.038 1.00 98.56 81 ASN A O 1
ATOM 628 N N . SER A 1 82 ? 3.812 6.389 -12.187 1.00 98.69 82 SER A N 1
ATOM 629 C CA . SER A 1 82 ? 5.011 6.112 -11.414 1.00 98.69 82 SER A CA 1
ATOM 630 C C . SER A 1 82 ? 4.669 5.172 -10.267 1.00 98.69 82 SER A C 1
ATOM 632 O O . SER A 1 82 ? 3.652 5.368 -9.598 1.00 98.69 82 SER A O 1
ATOM 634 N N . ALA A 1 83 ? 5.514 4.172 -10.025 1.00 98.81 83 ALA A N 1
ATOM 635 C CA . ALA A 1 83 ? 5.422 3.302 -8.858 1.00 98.81 83 ALA A CA 1
ATOM 636 C C . ALA A 1 83 ? 6.814 2.902 -8.363 1.00 98.81 83 ALA A C 1
ATOM 638 O O . ALA A 1 83 ? 7.699 2.591 -9.158 1.00 98.81 83 ALA A O 1
ATOM 639 N N . THR A 1 84 ? 7.001 2.873 -7.045 1.00 98.88 84 THR A N 1
ATOM 640 C CA . THR A 1 84 ? 8.204 2.336 -6.403 1.00 98.88 84 THR A CA 1
ATOM 641 C C . THR A 1 84 ? 7.854 1.051 -5.672 1.00 98.88 84 THR A C 1
ATOM 643 O O . THR A 1 84 ? 7.001 1.046 -4.781 1.00 98.88 84 THR A O 1
ATOM 646 N N . LEU A 1 85 ? 8.519 -0.038 -6.052 1.00 98.88 85 LEU A N 1
ATOM 647 C CA . LEU A 1 85 ? 8.361 -1.350 -5.437 1.00 98.88 85 LEU A CA 1
ATOM 648 C C . LEU A 1 85 ? 9.588 -1.701 -4.604 1.00 98.88 85 LEU A C 1
ATOM 650 O O . LEU A 1 85 ? 10.712 -1.352 -4.965 1.00 98.88 85 LEU A O 1
ATOM 654 N N . ARG A 1 86 ? 9.359 -2.427 -3.514 1.00 98.50 86 ARG A N 1
ATOM 655 C CA . ARG A 1 86 ? 10.394 -2.876 -2.585 1.00 98.50 86 ARG A CA 1
ATOM 656 C C . ARG A 1 86 ? 10.504 -4.393 -2.590 1.00 98.50 86 ARG A C 1
ATOM 658 O O . ARG A 1 86 ? 9.509 -5.105 -2.459 1.00 98.50 86 ARG A O 1
ATOM 665 N N . PHE A 1 87 ? 11.729 -4.881 -2.693 1.00 98.19 87 PHE A N 1
ATOM 666 C CA . PHE A 1 87 ? 12.080 -6.278 -2.486 1.00 98.19 87 PHE A CA 1
ATOM 667 C C . PHE A 1 87 ? 12.890 -6.402 -1.196 1.00 98.19 87 PHE A C 1
ATOM 669 O O . PHE A 1 87 ? 13.834 -5.645 -0.984 1.00 98.19 87 PHE A O 1
ATOM 676 N N . PHE A 1 88 ? 12.517 -7.334 -0.325 1.00 96.69 88 PHE A N 1
ATOM 677 C CA . PHE A 1 88 ? 13.271 -7.648 0.885 1.00 96.69 88 PHE A CA 1
ATOM 678 C C . PHE A 1 88 ? 14.086 -8.912 0.648 1.00 96.69 88 PHE A C 1
ATOM 680 O O . PHE A 1 88 ? 13.514 -9.936 0.284 1.00 96.69 88 PHE A O 1
ATOM 687 N N . ASP A 1 89 ? 15.395 -8.842 0.871 1.00 94.50 89 ASP A N 1
ATOM 688 C CA . ASP A 1 89 ? 16.268 -10.011 0.891 1.00 94.50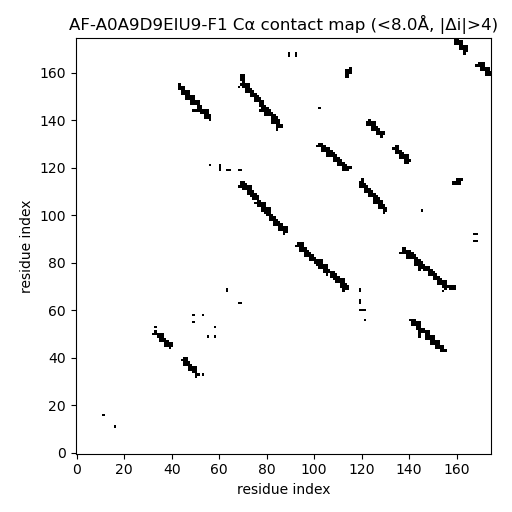 89 ASP A CA 1
ATOM 689 C C . ASP A 1 89 ? 16.353 -10.562 2.327 1.00 94.50 89 ASP A C 1
ATOM 691 O O . ASP A 1 89 ? 16.982 -9.926 3.180 1.00 94.50 89 ASP A O 1
ATOM 695 N N . PRO A 1 90 ? 15.771 -11.742 2.619 1.00 92.19 90 PRO A N 1
ATOM 696 C CA . PRO A 1 90 ? 15.780 -12.306 3.966 1.00 92.19 90 PRO A CA 1
ATOM 697 C C . PRO A 1 90 ? 17.173 -12.710 4.461 1.00 92.19 90 PRO A C 1
ATOM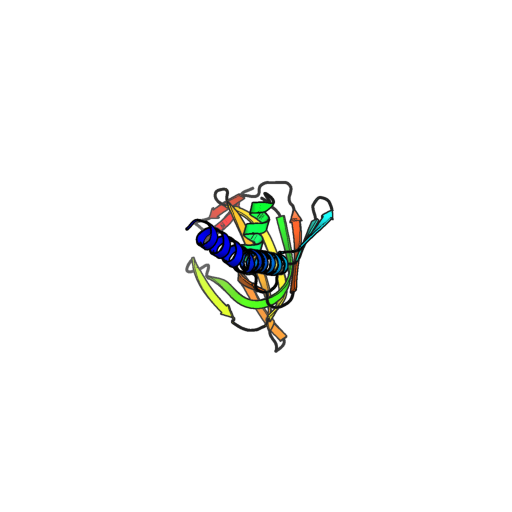 699 O O . PRO A 1 90 ? 17.386 -12.762 5.670 1.00 92.19 90 PRO A O 1
ATOM 702 N N . GLN A 1 91 ? 18.128 -12.990 3.562 1.00 92.44 91 GLN A N 1
ATOM 703 C CA . GLN A 1 91 ? 19.480 -13.404 3.953 1.00 92.44 91 GLN A CA 1
ATOM 704 C C . GLN A 1 91 ? 20.271 -12.224 4.510 1.00 92.44 91 GLN A C 1
ATOM 706 O O . GLN A 1 91 ? 20.954 -12.337 5.526 1.00 92.44 91 GLN A O 1
ATOM 711 N N . THR A 1 92 ? 20.169 -11.076 3.841 1.00 93.25 92 THR A N 1
ATOM 712 C CA . THR A 1 92 ? 20.897 -9.862 4.225 1.00 93.25 92 THR A CA 1
ATOM 713 C C . THR A 1 92 ? 20.069 -8.909 5.084 1.00 93.25 92 THR A C 1
ATOM 715 O O . THR A 1 92 ? 20.627 -7.967 5.649 1.00 93.25 92 THR A O 1
ATOM 718 N N . LYS A 1 93 ? 18.753 -9.142 5.192 1.00 90.50 93 LYS A N 1
ATOM 719 C CA . LYS A 1 93 ? 17.755 -8.258 5.815 1.00 90.50 93 LYS A CA 1
ATOM 720 C C . LYS A 1 93 ? 17.758 -6.843 5.225 1.00 90.50 93 LYS A C 1
ATOM 722 O O . LYS A 1 93 ? 17.435 -5.872 5.910 1.00 90.50 93 LYS A O 1
ATOM 727 N N . LYS A 1 94 ? 18.150 -6.711 3.954 1.00 92.81 94 LYS A N 1
ATOM 728 C CA . LYS A 1 94 ? 18.208 -5.434 3.233 1.00 92.81 94 LYS A CA 1
ATOM 729 C C . LYS A 1 94 ? 17.043 -5.304 2.266 1.00 92.81 94 LYS A C 1
ATOM 731 O O . LYS A 1 94 ? 16.539 -6.287 1.726 1.00 92.81 94 LYS A O 1
ATOM 736 N N . TYR A 1 95 ? 16.654 -4.059 2.031 1.00 94.00 95 TYR A N 1
ATOM 737 C CA . TYR A 1 95 ? 15.652 -3.706 1.038 1.00 94.00 95 TYR A CA 1
ATOM 738 C C . TYR A 1 95 ? 16.316 -3.216 -0.246 1.00 94.00 95 TYR A C 1
ATOM 740 O O . TYR A 1 95 ? 17.309 -2.488 -0.202 1.00 94.00 95 TYR A O 1
ATOM 748 N N . VAL A 1 96 ? 15.738 -3.601 -1.378 1.00 96.44 96 VAL A N 1
ATOM 749 C CA . VAL A 1 96 ? 16.055 -3.072 -2.702 1.00 96.44 96 VAL A CA 1
ATOM 750 C C . VAL A 1 96 ? 14.800 -2.413 -3.244 1.00 96.44 96 VAL A C 1
ATOM 752 O O . VAL A 1 96 ? 13.787 -3.079 -3.459 1.00 96.44 96 VAL A O 1
ATOM 755 N N . ASP A 1 97 ? 14.886 -1.110 -3.470 1.00 98.19 97 ASP A N 1
ATOM 756 C CA . ASP A 1 97 ? 13.791 -0.323 -4.019 1.00 98.19 97 ASP A CA 1
ATOM 757 C C . ASP A 1 97 ? 14.024 -0.096 -5.512 1.00 98.19 97 ASP A C 1
ATOM 759 O O . ASP A 1 97 ? 15.146 0.169 -5.951 1.00 98.19 97 ASP A O 1
ATOM 763 N N . LYS A 1 98 ? 12.958 -0.193 -6.306 1.00 98.62 98 LYS A N 1
ATOM 764 C CA . LYS A 1 98 ? 12.993 0.088 -7.739 1.00 98.62 98 LYS A CA 1
ATOM 765 C C . LYS A 1 98 ? 11.794 0.931 -8.140 1.00 98.62 98 LYS A C 1
ATOM 767 O O . LYS A 1 98 ? 10.652 0.534 -7.915 1.00 98.62 98 LYS A O 1
ATOM 772 N N . THR A 1 99 ? 12.072 2.069 -8.766 1.00 98.75 99 THR A N 1
ATOM 773 C CA . THR A 1 99 ? 11.056 2.965 -9.322 1.00 98.75 99 THR A CA 1
ATOM 774 C C . THR A 1 99 ? 10.875 2.701 -10.812 1.00 98.75 99 THR A C 1
ATOM 776 O O . THR A 1 99 ? 11.848 2.591 -11.558 1.00 98.75 99 THR A O 1
ATOM 779 N N . PHE A 1 100 ? 9.619 2.625 -11.233 1.00 98.75 100 PHE A N 1
ATOM 780 C CA . PHE A 1 100 ? 9.177 2.526 -12.617 1.00 98.75 100 PHE A CA 1
ATOM 781 C C . PHE A 1 100 ? 8.427 3.816 -12.944 1.00 98.75 100 PHE A C 1
ATOM 783 O O . PHE A 1 100 ? 7.417 4.111 -12.307 1.00 98.75 100 PHE A O 1
ATOM 790 N N . SER A 1 101 ? 8.951 4.605 -13.880 1.00 98.56 101 SER A N 1
ATOM 791 C CA . SER A 1 101 ? 8.424 5.929 -14.249 1.00 98.56 101 SER A CA 1
ATOM 792 C C . SER A 1 101 ? 7.784 5.871 -15.633 1.00 98.56 101 SER A C 1
ATOM 794 O O . SER A 1 101 ? 8.309 6.420 -16.599 1.00 98.56 101 SER A O 1
ATOM 796 N N . GLU A 1 102 ? 6.684 5.135 -15.728 1.00 98.69 102 GLU A N 1
ATOM 797 C CA . GLU A 1 102 ? 5.953 4.852 -16.961 1.00 98.69 102 GLU A CA 1
ATOM 798 C C . GLU A 1 102 ? 4.462 4.652 -16.659 1.00 98.69 102 GLU A C 1
ATOM 800 O O . GLU A 1 102 ? 4.085 4.413 -15.508 1.00 98.69 102 GLU A O 1
ATOM 805 N N . GLN A 1 103 ? 3.611 4.765 -17.682 1.00 98.75 103 GLN A N 1
ATOM 806 C CA . GLN A 1 103 ? 2.187 4.470 -17.534 1.00 98.75 103 GLN A CA 1
ATOM 807 C C . GLN A 1 103 ? 1.989 2.970 -17.303 1.00 98.75 103 GLN A C 1
ATOM 809 O O . GLN A 1 103 ? 2.484 2.152 -18.074 1.00 98.75 103 GLN A O 1
ATOM 814 N N . MET A 1 104 ? 1.245 2.617 -16.258 1.00 98.88 104 MET A N 1
ATOM 815 C CA . MET A 1 104 ? 0.914 1.238 -15.913 1.00 98.88 104 MET A CA 1
ATOM 816 C C . MET A 1 104 ? -0.520 1.141 -15.398 1.00 98.88 104 MET A C 1
ATOM 818 O O . MET A 1 104 ? -0.994 2.021 -14.678 1.00 98.88 104 MET A O 1
ATOM 822 N N . GLU A 1 105 ? -1.181 0.033 -15.707 1.00 98.88 105 GLU A N 1
ATOM 823 C CA . GLU A 1 105 ? -2.452 -0.349 -15.096 1.00 98.88 105 GLU A CA 1
ATOM 824 C C . GLU A 1 105 ? -2.192 -1.109 -13.792 1.00 98.88 105 GLU A C 1
ATOM 826 O O . GLU A 1 105 ? -1.434 -2.075 -13.753 1.00 98.88 105 GLU A O 1
ATOM 831 N N . ILE A 1 106 ? -2.846 -0.714 -12.709 1.00 98.88 106 ILE A N 1
ATOM 832 C CA . ILE A 1 106 ? -2.990 -1.511 -11.495 1.00 98.88 106 ILE A CA 1
ATOM 833 C C . ILE A 1 106 ? -4.010 -2.613 -11.790 1.00 98.88 106 ILE A C 1
ATOM 835 O O . ILE A 1 106 ? -5.218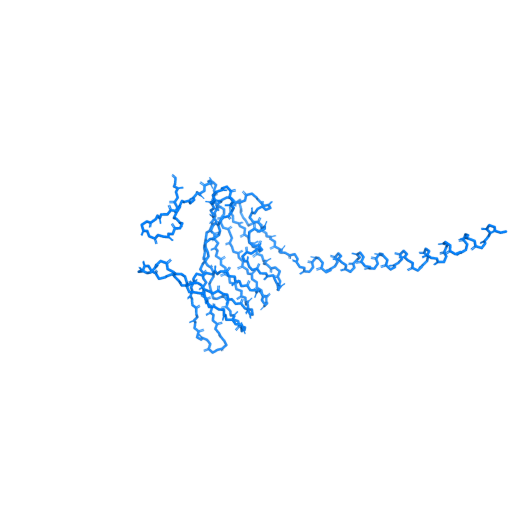 -2.424 -11.640 1.00 98.88 106 ILE A O 1
ATOM 839 N N . ALA A 1 107 ? -3.509 -3.788 -12.162 1.00 98.81 107 ALA A N 1
ATOM 840 C CA . ALA A 1 107 ? -4.336 -4.979 -12.334 1.00 98.81 107 ALA A CA 1
ATOM 841 C C . ALA A 1 107 ? -4.911 -5.464 -10.993 1.00 98.81 107 ALA A C 1
ATOM 843 O O . ALA A 1 107 ? -6.020 -5.989 -10.939 1.00 98.81 107 ALA A O 1
ATOM 844 N N . ASN A 1 108 ? -4.150 -5.292 -9.908 1.00 98.88 108 ASN A N 1
ATOM 845 C CA . ASN A 1 108 ? -4.600 -5.568 -8.551 1.00 98.88 108 ASN A CA 1
ATOM 846 C C . ASN A 1 108 ? -3.738 -4.815 -7.535 1.00 98.88 108 ASN A C 1
ATOM 848 O O . ASN A 1 108 ? -2.513 -4.911 -7.557 1.00 98.88 108 ASN A O 1
ATOM 852 N N . LEU A 1 109 ? -4.377 -4.134 -6.593 1.00 98.88 109 LEU A N 1
ATOM 853 C CA . LEU A 1 109 ? -3.780 -3.673 -5.347 1.00 98.88 109 LEU A CA 1
ATOM 854 C C . LEU A 1 109 ? -4.428 -4.457 -4.213 1.00 98.88 109 LEU A C 1
ATOM 856 O O . LEU A 1 109 ? -5.647 -4.582 -4.165 1.00 98.88 109 LEU A O 1
ATOM 860 N N . THR A 1 110 ? -3.634 -4.999 -3.298 1.00 98.88 110 THR A N 1
ATOM 861 C CA . THR A 1 110 ? -4.147 -5.732 -2.136 1.00 98.88 110 THR A CA 1
ATOM 862 C C . THR A 1 110 ? -3.320 -5.415 -0.914 1.00 98.88 110 THR A C 1
ATOM 864 O O . THR A 1 110 ? -2.093 -5.392 -0.965 1.00 98.88 110 THR A O 1
ATOM 867 N N . GLY A 1 111 ? -3.984 -5.219 0.213 1.00 98.69 111 GLY A N 1
ATOM 868 C CA . GLY A 1 111 ? -3.280 -5.031 1.460 1.00 98.69 111 GLY A CA 1
ATOM 869 C C . GLY A 1 111 ? -4.191 -4.860 2.652 1.00 98.69 111 GLY A C 1
ATOM 870 O O . GLY A 1 111 ? -5.376 -5.195 2.621 1.00 98.69 111 GLY A O 1
ATOM 871 N N . ASN A 1 112 ? -3.610 -4.353 3.727 1.00 98.81 112 ASN A N 1
ATOM 872 C CA . ASN A 1 112 ? -4.301 -4.179 4.991 1.00 98.81 112 ASN A CA 1
ATOM 873 C C . ASN A 1 112 ? -3.930 -2.865 5.675 1.00 98.81 112 ASN A C 1
ATOM 875 O O . ASN A 1 112 ? -2.876 -2.274 5.433 1.00 98.81 112 ASN A O 1
ATOM 879 N N . ILE A 1 113 ? -4.843 -2.451 6.544 1.00 98.62 113 ILE A N 1
ATOM 880 C CA . ILE A 1 113 ? -4.697 -1.359 7.495 1.00 98.62 113 ILE A CA 1
ATOM 881 C C . ILE A 1 113 ? -4.481 -2.003 8.865 1.00 98.62 113 ILE A C 1
ATOM 883 O O . ILE A 1 113 ? -5.170 -2.960 9.231 1.00 98.62 113 ILE A O 1
ATOM 887 N N . SER A 1 114 ? -3.515 -1.482 9.607 1.00 98.62 114 SER A N 1
ATOM 888 C CA . SER A 1 114 ? -3.160 -1.895 10.966 1.00 98.62 114 SER A CA 1
ATOM 889 C C . SER A 1 114 ? -2.542 -0.710 11.708 1.00 98.62 114 SER A C 1
ATOM 891 O O . SER A 1 114 ? -2.503 0.400 11.173 1.00 98.62 114 SER A O 1
ATOM 893 N N . MET A 1 115 ? -2.041 -0.939 12.917 1.00 98.38 115 MET A N 1
ATOM 894 C CA . MET A 1 115 ? -1.369 0.059 13.737 1.00 98.38 115 MET A CA 1
ATOM 895 C C . MET A 1 115 ? 0.062 -0.377 14.059 1.00 98.38 115 MET A C 1
ATOM 897 O O . MET A 1 115 ? 0.311 -1.545 14.347 1.00 98.38 115 MET A O 1
ATOM 901 N N . LEU A 1 116 ? 0.997 0.568 14.054 1.00 97.75 116 LEU A N 1
ATOM 902 C CA . LEU A 1 116 ? 2.356 0.403 14.571 1.00 97.75 116 LEU A CA 1
ATOM 903 C C . LEU A 1 116 ? 2.691 1.646 15.395 1.00 97.75 116 LEU A C 1
ATOM 905 O O . LEU A 1 116 ? 2.542 2.764 14.900 1.00 97.75 116 LEU A O 1
ATOM 909 N N . ASP A 1 117 ? 3.076 1.463 16.658 1.00 95.44 117 ASP A N 1
ATOM 910 C CA . ASP A 1 117 ? 3.385 2.558 17.592 1.00 95.44 117 ASP A CA 1
ATOM 911 C C . ASP A 1 117 ? 2.298 3.652 17.634 1.00 95.44 117 ASP A C 1
ATOM 913 O O . ASP A 1 117 ? 2.570 4.855 17.598 1.00 95.44 117 ASP A O 1
ATOM 917 N N . GLY A 1 118 ? 1.029 3.226 17.641 1.00 94.62 118 GLY A N 1
ATOM 918 C CA . GLY A 1 118 ? -0.139 4.114 17.678 1.00 94.62 118 GLY A CA 1
ATOM 919 C C . GLY A 1 118 ? -0.434 4.866 16.374 1.00 94.62 118 GLY A C 1
ATOM 920 O O . GLY A 1 118 ? -1.359 5.678 16.342 1.00 94.62 118 GLY A O 1
ATOM 921 N N . LYS A 1 119 ? 0.300 4.602 15.288 1.00 96.94 119 LYS A N 1
ATOM 922 C CA . LYS A 1 119 ? 0.097 5.217 13.968 1.00 96.94 119 LYS A CA 1
ATOM 923 C C . LYS A 1 119 ? -0.472 4.210 12.975 1.00 96.94 119 LYS A C 1
ATOM 925 O O . LYS A 1 119 ? -0.164 3.025 13.053 1.00 96.94 119 LYS A O 1
ATOM 930 N N . VAL A 1 120 ? -1.264 4.700 12.019 1.00 97.75 120 VAL A N 1
ATOM 931 C CA . VAL A 1 120 ? -1.734 3.898 10.879 1.00 97.75 120 VAL A CA 1
ATOM 932 C C . VAL A 1 120 ? -0.532 3.291 10.157 1.00 97.75 120 VAL A C 1
ATOM 934 O O . VAL A 1 120 ? 0.406 4.003 9.806 1.00 97.75 120 VAL A O 1
ATOM 937 N N . TYR A 1 121 ? -0.597 1.986 9.918 1.00 98.44 121 TYR A N 1
ATOM 938 C CA . TYR A 1 121 ? 0.378 1.210 9.171 1.00 98.44 121 TYR A CA 1
ATOM 939 C C . TYR A 1 121 ? -0.318 0.507 8.007 1.00 98.44 121 TYR A C 1
ATOM 941 O O . TYR A 1 121 ? -1.179 -0.358 8.210 1.00 98.44 121 TYR A O 1
ATOM 949 N N . LEU A 1 122 ? 0.068 0.885 6.790 1.00 98.62 122 LEU A N 1
ATOM 950 C CA . LEU A 1 122 ? -0.412 0.280 5.554 1.00 98.62 122 LEU A CA 1
ATOM 951 C C . LEU A 1 122 ? 0.594 -0.762 5.069 1.00 98.62 122 LEU A C 1
ATOM 953 O O . LEU A 1 122 ? 1.782 -0.478 4.943 1.00 98.62 122 LEU A O 1
ATOM 957 N N . HIS A 1 123 ? 0.108 -1.958 4.751 1.00 98.81 123 HIS A N 1
ATOM 958 C CA . HIS A 1 123 ? 0.906 -2.985 4.084 1.00 98.81 123 HIS A CA 1
ATOM 959 C C . HIS A 1 123 ? 0.219 -3.355 2.781 1.00 98.81 123 HIS A C 1
ATOM 961 O O . HIS A 1 123 ? -0.744 -4.121 2.791 1.00 98.81 123 HIS A O 1
ATOM 967 N N . LEU A 1 124 ? 0.706 -2.789 1.677 1.00 98.88 124 LEU A N 1
ATOM 968 C CA . LEU A 1 124 ? 0.136 -2.971 0.346 1.00 98.88 124 LEU A CA 1
ATOM 969 C C . LEU A 1 124 ? 1.108 -3.710 -0.573 1.00 98.88 124 LEU A C 1
ATOM 971 O O . LEU A 1 124 ? 2.319 -3.496 -0.547 1.00 98.88 124 LEU A O 1
ATOM 975 N N . HIS A 1 125 ? 0.555 -4.581 -1.401 1.00 98.94 125 HIS A N 1
ATOM 976 C CA . HIS A 1 125 ? 1.206 -5.182 -2.553 1.00 98.94 125 HIS A CA 1
ATOM 977 C C . HIS A 1 125 ? 0.416 -4.809 -3.804 1.00 98.94 125 HIS A C 1
ATOM 979 O O . HIS A 1 125 ? -0.785 -4.529 -3.738 1.00 98.94 125 HIS A O 1
ATOM 985 N N . VAL A 1 126 ? 1.097 -4.803 -4.944 1.00 98.94 126 VAL A N 1
ATOM 986 C CA . VAL A 1 126 ? 0.499 -4.418 -6.221 1.00 98.94 126 VAL A CA 1
ATOM 987 C C . VAL A 1 126 ? 0.973 -5.325 -7.352 1.00 98.94 126 VAL A C 1
ATOM 989 O O . VAL A 1 126 ? 2.099 -5.827 -7.326 1.00 98.94 126 VAL A O 1
ATOM 992 N N . THR A 1 127 ? 0.110 -5.510 -8.346 1.00 98.94 127 THR A N 1
ATOM 993 C CA . THR A 1 127 ? 0.415 -6.054 -9.669 1.00 98.94 127 THR A CA 1
ATOM 994 C C . THR A 1 127 ? 0.131 -4.968 -10.700 1.00 98.94 127 THR A C 1
ATOM 996 O O . THR A 1 127 ? -0.985 -4.453 -10.771 1.00 98.94 127 THR A O 1
ATOM 999 N N . LEU A 1 128 ? 1.152 -4.622 -11.476 1.00 98.88 128 LEU A N 1
ATOM 1000 C CA . LEU A 1 128 ? 1.152 -3.565 -12.478 1.00 98.88 128 LEU A CA 1
ATOM 1001 C C . LEU A 1 128 ? 1.309 -4.185 -13.868 1.00 98.88 128 LEU A C 1
ATOM 1003 O O . LEU A 1 128 ? 2.211 -4.997 -14.064 1.00 98.88 128 LEU A O 1
ATOM 1007 N N . GLY A 1 129 ? 0.450 -3.812 -14.812 1.00 98.8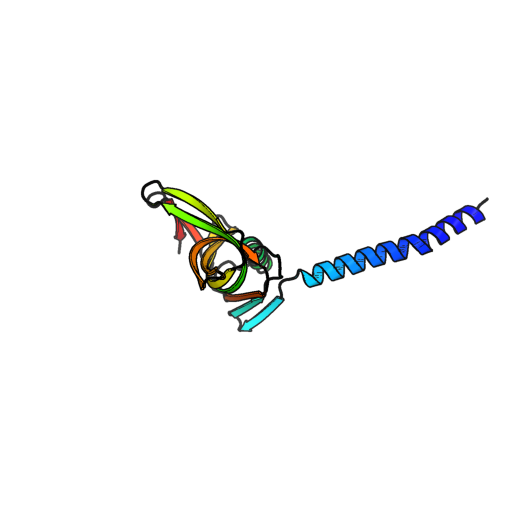1 129 GLY A N 1
ATOM 1008 C CA . GLY A 1 129 ? 0.560 -4.143 -16.230 1.00 98.81 129 GLY A CA 1
ATOM 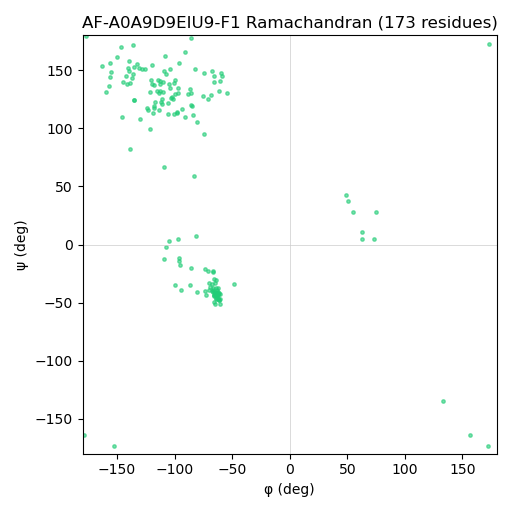1009 C C . GLY A 1 129 ? 1.137 -2.966 -17.010 1.00 98.81 129 GLY A C 1
ATOM 1010 O O . GLY A 1 129 ? 0.671 -1.838 -16.856 1.00 98.81 129 GLY A O 1
ATOM 1011 N N . ARG A 1 130 ? 2.160 -3.224 -17.823 1.00 98.75 130 ARG A N 1
ATOM 1012 C CA . ARG A 1 130 ? 2.786 -2.232 -18.710 1.00 98.75 130 ARG A CA 1
ATOM 1013 C C . ARG A 1 130 ? 2.045 -2.147 -20.049 1.00 98.75 130 ARG A C 1
ATOM 1015 O O . ARG A 1 130 ? 1.099 -2.897 -20.289 1.00 98.75 130 ARG A O 1
ATOM 1022 N N . ASP A 1 131 ? 2.482 -1.248 -20.925 1.00 98.44 131 ASP A N 1
ATOM 1023 C CA . ASP A 1 131 ? 1.923 -1.069 -22.273 1.00 98.44 131 ASP A CA 1
ATOM 1024 C C . ASP A 1 131 ? 2.117 -2.294 -23.185 1.00 98.44 131 ASP A C 1
ATOM 1026 O O . ASP A 1 131 ? 1.264 -2.590 -24.018 1.00 98.44 131 ASP A O 1
ATOM 1030 N N . ASP A 1 132 ? 3.195 -3.049 -22.975 1.00 98.50 132 ASP A N 1
ATOM 1031 C CA . ASP A 1 132 ? 3.463 -4.342 -23.612 1.00 98.50 132 ASP A CA 1
ATOM 1032 C C . ASP A 1 132 ? 2.733 -5.529 -22.950 1.00 98.50 132 ASP A C 1
ATOM 1034 O O . ASP A 1 132 ? 2.977 -6.685 -23.299 1.00 98.50 132 ASP A O 1
ATOM 1038 N N . TYR A 1 133 ? 1.837 -5.252 -21.995 1.00 98.19 133 TYR A N 1
ATOM 1039 C CA . TYR A 1 133 ? 1.093 -6.216 -21.176 1.00 98.19 133 TYR A CA 1
ATOM 1040 C C . TYR A 1 133 ? 1.949 -7.106 -20.265 1.00 98.19 133 TYR A C 1
ATOM 1042 O O . TYR A 1 133 ? 1.408 -7.977 -19.576 1.00 98.19 133 TYR A O 1
ATOM 1050 N N . SER A 1 134 ? 3.266 -6.892 -20.200 1.00 98.75 134 SER A N 1
ATOM 1051 C CA . SER A 1 134 ? 4.097 -7.554 -19.201 1.00 98.75 134 SER A CA 1
ATOM 1052 C C . SER A 1 134 ? 3.750 -7.047 -17.801 1.00 98.75 134 SER A C 1
ATOM 1054 O O . SER A 1 134 ? 3.316 -5.907 -17.603 1.00 98.75 134 SER A O 1
ATOM 1056 N N . THR A 1 135 ? 3.916 -7.920 -16.809 1.00 98.50 135 THR A N 1
ATOM 1057 C CA . THR A 1 135 ? 3.519 -7.626 -15.431 1.00 98.50 135 THR A CA 1
ATOM 1058 C C . THR A 1 135 ? 4.715 -7.446 -14.517 1.00 98.50 135 THR A C 1
ATOM 1060 O O . THR A 1 135 ? 5.657 -8.239 -14.546 1.00 98.50 135 THR A O 1
ATOM 1063 N N . ILE A 1 136 ? 4.618 -6.472 -13.620 1.00 98.25 136 ILE A N 1
ATOM 1064 C CA . ILE A 1 136 ? 5.542 -6.269 -12.508 1.00 98.25 136 ILE A CA 1
ATOM 1065 C C . ILE A 1 136 ? 4.731 -6.376 -11.214 1.00 98.25 136 ILE A C 1
ATOM 1067 O O . ILE A 1 136 ? 3.617 -5.865 -11.135 1.00 98.25 136 ILE A O 1
ATOM 1071 N N . ALA A 1 137 ? 5.258 -7.037 -10.186 1.00 98.69 137 ALA A N 1
ATOM 1072 C CA . ALA A 1 137 ? 4.569 -7.169 -8.907 1.00 98.69 137 ALA A CA 1
ATOM 1073 C C . ALA A 1 137 ? 5.535 -7.036 -7.729 1.00 98.69 137 ALA A C 1
ATOM 1075 O O . ALA A 1 137 ? 6.718 -7.354 -7.846 1.00 98.69 137 ALA A O 1
ATOM 1076 N N . GLY A 1 138 ? 5.032 -6.577 -6.585 1.00 98.56 138 GLY A N 1
ATOM 1077 C CA . GLY A 1 138 ? 5.853 -6.449 -5.384 1.00 98.56 138 GLY A CA 1
ATOM 1078 C C . GLY A 1 138 ? 5.167 -5.730 -4.230 1.00 98.56 138 GLY A C 1
ATOM 1079 O O . GLY A 1 138 ? 3.979 -5.407 -4.291 1.00 98.56 138 GLY A O 1
ATOM 1080 N N . HIS A 1 139 ? 5.942 -5.487 -3.173 1.00 98.75 139 HIS A N 1
ATOM 1081 C CA . HIS A 1 139 ? 5.537 -4.627 -2.066 1.00 98.75 139 HIS A CA 1
ATOM 1082 C C . HIS A 1 139 ? 5.516 -3.172 -2.537 1.00 98.75 139 HIS A C 1
ATOM 1084 O O . HIS A 1 139 ? 6.517 -2.683 -3.064 1.00 98.75 139 HIS A O 1
ATOM 1090 N N . LEU A 1 140 ? 4.389 -2.488 -2.358 1.00 98.81 140 LEU A N 1
ATOM 1091 C CA . LEU A 1 140 ? 4.203 -1.118 -2.821 1.00 98.81 140 LEU A CA 1
ATOM 1092 C C . LEU A 1 140 ? 4.757 -0.132 -1.790 1.00 98.81 140 LEU A C 1
ATOM 1094 O O . LEU A 1 140 ? 4.272 -0.083 -0.662 1.00 98.81 140 LEU A O 1
ATOM 1098 N N . LEU A 1 141 ? 5.744 0.672 -2.191 1.00 98.56 141 LEU A N 1
ATOM 1099 C CA . LEU A 1 141 ? 6.277 1.757 -1.367 1.00 98.56 141 LEU A CA 1
ATOM 1100 C C . LEU A 1 141 ? 5.603 3.098 -1.675 1.00 98.56 141 LEU A C 1
ATOM 1102 O O . LEU A 1 141 ? 5.364 3.883 -0.763 1.00 98.56 141 LEU A O 1
ATOM 1106 N N . SER A 1 142 ? 5.324 3.364 -2.950 1.00 98.75 142 SER A N 1
ATOM 1107 C CA . SER A 1 142 ? 4.589 4.546 -3.410 1.00 98.75 142 SER A CA 1
ATOM 1108 C C . SER A 1 142 ? 4.085 4.353 -4.836 1.00 98.75 142 SER A C 1
ATOM 1110 O O . SER A 1 142 ? 4.688 3.602 -5.608 1.00 98.75 142 SER A O 1
ATOM 1112 N N . ALA A 1 143 ? 3.002 5.035 -5.205 1.00 98.75 143 ALA A N 1
ATOM 1113 C CA . ALA A 1 143 ? 2.579 5.153 -6.600 1.00 98.75 143 ALA A CA 1
ATOM 1114 C C . ALA A 1 143 ? 1.714 6.394 -6.832 1.00 98.75 143 ALA A C 1
ATOM 1116 O O . ALA A 1 143 ? 0.903 6.751 -5.980 1.00 98.75 143 ALA A O 1
ATOM 1117 N N . THR A 1 144 ? 1.855 7.028 -7.995 1.00 98.81 144 THR A N 1
ATOM 1118 C CA . THR A 1 144 ? 1.107 8.241 -8.362 1.00 98.81 144 THR A CA 1
ATOM 1119 C C . THR A 1 144 ? 0.026 7.911 -9.376 1.00 98.81 144 THR A C 1
ATOM 1121 O O . THR A 1 144 ? 0.327 7.427 -10.468 1.00 98.81 144 THR A O 1
ATOM 1124 N N . VAL A 1 145 ? -1.228 8.205 -9.031 1.00 98.75 145 VAL A N 1
ATOM 1125 C CA . VAL A 1 145 ? -2.388 7.974 -9.898 1.00 98.75 145 VAL A CA 1
ATOM 1126 C C . VAL A 1 145 ? -2.257 8.792 -11.183 1.00 98.75 145 VAL A C 1
ATOM 1128 O O . VAL A 1 145 ? -1.985 9.994 -11.142 1.00 98.75 145 VAL A O 1
ATOM 1131 N N . ASN A 1 146 ? -2.478 8.147 -12.325 1.00 98.38 146 ASN A N 1
ATOM 1132 C CA . ASN A 1 146 ? -2.599 8.798 -13.623 1.00 98.38 146 ASN A CA 1
ATOM 1133 C C . ASN A 1 146 ? -3.736 8.154 -14.421 1.00 98.38 146 ASN A C 1
ATOM 1135 O O . ASN A 1 146 ? -3.518 7.261 -15.239 1.00 98.38 146 ASN A O 1
ATOM 1139 N N . GLY A 1 147 ? -4.956 8.595 -14.122 1.00 97.62 147 GLY A N 1
ATOM 1140 C CA . GLY A 1 147 ? -6.204 7.976 -14.560 1.00 97.62 147 GLY A CA 1
ATOM 1141 C C . GLY A 1 147 ? -7.172 7.846 -13.386 1.00 97.62 147 GLY A C 1
ATOM 1142 O O . GLY A 1 147 ? -7.341 8.792 -12.615 1.00 97.62 147 GLY A O 1
ATOM 1143 N N . ALA A 1 148 ? -7.798 6.678 -13.256 1.00 98.06 148 ALA A N 1
ATOM 1144 C CA . ALA A 1 148 ? -8.632 6.324 -12.111 1.00 98.06 148 ALA A CA 1
ATOM 1145 C C . ALA A 1 148 ? -7.836 5.514 -11.078 1.00 98.06 148 ALA A C 1
ATOM 1147 O O . ALA A 1 148 ? -6.859 4.849 -11.413 1.00 98.06 148 ALA A O 1
ATOM 1148 N N . CYS A 1 149 ? -8.266 5.543 -9.820 1.00 98.56 149 CYS A N 1
ATOM 1149 C CA . CYS A 1 149 ? -7.824 4.598 -8.800 1.00 98.56 149 CYS A CA 1
ATOM 1150 C C . CYS A 1 149 ? -8.995 4.324 -7.861 1.00 98.56 149 CYS A C 1
ATOM 1152 O O . CYS A 1 149 ? -9.432 5.206 -7.121 1.00 98.56 149 CYS A O 1
ATOM 1154 N N . GLU A 1 150 ? -9.519 3.107 -7.948 1.00 98.56 150 GLU A N 1
ATOM 1155 C CA . GLU A 1 150 ? -10.783 2.689 -7.358 1.00 98.56 150 GLU A CA 1
ATOM 1156 C C . GLU A 1 150 ? -10.514 1.575 -6.353 1.00 98.56 150 GLU A C 1
ATOM 1158 O O . GLU A 1 150 ? -10.070 0.476 -6.697 1.00 98.56 150 GLU A O 1
ATOM 1163 N N . LEU A 1 151 ? -10.754 1.882 -5.084 1.00 98.56 151 LEU A N 1
ATOM 1164 C CA . LEU A 1 151 ? -10.415 1.033 -3.958 1.00 98.56 151 LEU A CA 1
ATOM 1165 C C . LEU A 1 151 ? -11.684 0.631 -3.209 1.00 98.56 151 LEU A C 1
ATOM 1167 O O . LEU A 1 151 ? -12.552 1.450 -2.923 1.00 98.56 151 LEU A O 1
ATOM 1171 N N . SER A 1 152 ? -11.759 -0.634 -2.829 1.00 98.12 152 SER A N 1
ATOM 1172 C CA . SER A 1 152 ? -12.704 -1.157 -1.852 1.00 98.12 152 SER A CA 1
ATOM 1173 C C . SER A 1 152 ? -11.974 -1.366 -0.532 1.00 98.12 152 SER A C 1
ATOM 1175 O O . SER A 1 152 ? -10.953 -2.057 -0.474 1.00 98.12 152 SER A O 1
ATOM 1177 N N . ILE A 1 153 ? -12.514 -0.793 0.539 1.00 98.31 153 ILE A N 1
ATOM 1178 C CA . ILE A 1 153 ? -11.985 -0.911 1.894 1.00 98.31 153 ILE A CA 1
ATOM 1179 C C . ILE A 1 153 ? -13.026 -1.603 2.764 1.00 98.31 153 ILE A C 1
ATOM 1181 O O . ILE A 1 153 ? -14.118 -1.077 2.983 1.00 98.31 153 ILE A O 1
ATOM 1185 N N . ARG A 1 154 ? -12.664 -2.761 3.318 1.00 97.69 154 ARG A N 1
ATOM 1186 C CA . ARG A 1 154 ? -13.458 -3.439 4.343 1.00 97.69 154 ARG A CA 1
ATOM 1187 C C . ARG A 1 154 ? -12.908 -3.115 5.721 1.00 97.69 154 ARG A C 1
ATOM 1189 O O . ARG A 1 154 ? -11.816 -3.558 6.070 1.00 97.69 154 ARG A O 1
ATOM 1196 N N . LYS A 1 155 ? -13.678 -2.384 6.518 1.00 96.38 155 LYS A N 1
ATOM 1197 C CA . LYS A 1 155 ? -13.358 -2.064 7.911 1.00 96.38 155 LYS A CA 1
ATOM 1198 C C . LYS A 1 155 ? -13.366 -3.328 8.767 1.00 96.38 155 LYS A C 1
ATOM 1200 O O . LYS A 1 155 ? -14.259 -4.170 8.644 1.00 96.38 155 LYS A O 1
ATOM 1205 N N . ILE A 1 156 ? -12.407 -3.419 9.681 1.00 96.06 156 ILE A N 1
ATOM 1206 C CA . ILE A 1 156 ? -12.396 -4.414 10.753 1.00 96.06 156 ILE A CA 1
ATOM 1207 C C . ILE A 1 156 ? -12.623 -3.670 12.066 1.00 96.06 156 ILE A C 1
ATOM 1209 O O . ILE A 1 156 ? -11.896 -2.736 12.386 1.00 96.06 156 ILE A O 1
ATOM 1213 N N . ASP A 1 157 ? -13.630 -4.096 12.827 1.00 93.06 157 ASP A N 1
ATOM 1214 C CA . ASP A 1 157 ? -14.002 -3.485 14.109 1.00 93.06 157 ASP A CA 1
ATOM 1215 C C . ASP A 1 157 ? -13.126 -4.025 15.255 1.00 93.06 157 ASP A C 1
ATOM 1217 O O . ASP A 1 157 ? -13.581 -4.705 16.172 1.00 93.06 157 ASP A O 1
ATOM 1221 N N . LYS A 1 158 ? -11.811 -3.832 15.113 1.00 93.81 158 LYS A N 1
ATOM 1222 C CA . LYS A 1 158 ? -10.770 -4.171 16.090 1.00 93.81 158 LYS A CA 1
ATOM 1223 C C . LYS A 1 158 ? -9.558 -3.275 15.827 1.00 93.81 158 LYS A C 1
ATOM 1225 O O . LYS A 1 158 ? -9.339 -2.828 14.707 1.00 93.81 158 LYS A O 1
ATOM 1230 N N . VAL A 1 159 ? -8.727 -3.055 16.839 1.00 95.56 159 VAL A N 1
ATOM 1231 C CA . VAL A 1 159 ? -7.363 -2.553 16.631 1.00 95.56 159 VAL A CA 1
ATOM 1232 C C . VAL A 1 159 ? -6.441 -3.738 16.349 1.00 95.56 159 VAL A C 1
ATOM 1234 O O . VAL A 1 159 ? -6.332 -4.643 17.175 1.00 95.56 159 VAL A O 1
ATOM 1237 N N . LEU A 1 160 ? -5.794 -3.749 15.184 1.00 97.44 160 LEU A N 1
ATOM 1238 C CA . LEU A 1 160 ? -4.779 -4.747 14.843 1.00 97.44 160 LEU A CA 1
ATOM 1239 C C . LEU A 1 160 ? -3.407 -4.092 14.912 1.00 97.44 160 LEU A C 1
ATOM 1241 O O . LEU A 1 160 ? -3.112 -3.219 14.099 1.00 97.44 160 LEU A O 1
ATOM 1245 N N . ASN A 1 161 ? -2.587 -4.504 15.875 1.00 98.06 161 ASN A N 1
ATOM 1246 C CA . ASN A 1 161 ? -1.248 -3.959 16.050 1.00 98.06 161 ASN A CA 1
ATOM 1247 C C . ASN A 1 161 ? -0.214 -4.761 15.259 1.00 98.06 161 ASN A C 1
ATOM 1249 O O . ASN A 1 161 ? -0.466 -5.878 14.794 1.00 98.06 161 ASN A O 1
ATOM 1253 N N . ARG A 1 162 ? 0.968 -4.170 15.122 1.00 98.50 162 ARG A N 1
ATOM 1254 C CA . ARG A 1 162 ? 2.173 -4.828 14.648 1.00 98.50 162 ARG A CA 1
ATOM 1255 C C . ARG A 1 162 ? 3.305 -4.643 15.642 1.00 98.50 162 ARG A C 1
ATOM 1257 O O . ARG A 1 162 ? 3.377 -3.619 16.317 1.00 98.50 162 ARG A O 1
ATOM 1264 N N . LYS A 1 163 ? 4.213 -5.613 15.659 1.00 97.69 163 LYS A N 1
ATOM 1265 C CA . LYS A 1 163 ? 5.495 -5.543 16.361 1.00 97.69 163 LYS A CA 1
ATOM 1266 C C . LYS A 1 163 ? 6.631 -5.910 15.420 1.00 97.69 163 LYS A C 1
ATOM 1268 O O . LYS A 1 163 ? 6.438 -6.686 14.482 1.00 97.69 163 LYS A O 1
ATOM 1273 N N . PHE A 1 164 ? 7.807 -5.355 15.677 1.00 97.56 164 PHE A N 1
ATOM 1274 C CA . PHE A 1 164 ? 9.013 -5.741 14.961 1.00 97.56 164 PHE A CA 1
ATOM 1275 C C . PHE A 1 164 ? 9.505 -7.101 15.456 1.00 97.56 164 PHE A C 1
ATOM 1277 O O . PHE A 1 164 ? 9.694 -7.300 16.656 1.00 97.56 164 PHE A O 1
ATOM 1284 N N . ASP A 1 165 ? 9.729 -8.018 14.524 1.00 96.88 165 ASP A N 1
ATOM 1285 C CA . ASP A 1 165 ? 10.356 -9.305 14.776 1.00 96.88 165 ASP A CA 1
ATOM 1286 C C . ASP A 1 165 ? 11.835 -9.245 14.338 1.00 96.88 165 ASP A C 1
ATOM 1288 O O . ASP A 1 165 ? 12.114 -9.132 13.137 1.00 96.88 165 ASP A O 1
ATOM 1292 N N . PRO A 1 166 ? 12.804 -9.305 15.275 1.00 94.88 166 PRO A N 1
ATOM 1293 C CA . PRO A 1 166 ? 14.226 -9.215 14.953 1.00 94.88 166 PRO A CA 1
ATOM 1294 C C . PRO A 1 166 ? 14.772 -10.461 14.243 1.00 94.88 166 PRO A C 1
ATOM 1296 O O . PRO A 1 166 ? 15.791 -10.362 13.546 1.00 94.88 166 PRO A O 1
ATOM 1299 N N . GLU A 1 167 ? 14.120 -11.618 14.387 1.00 95.06 167 GLU A N 1
ATOM 1300 C CA . GLU A 1 167 ? 14.540 -12.867 13.753 1.00 95.06 167 GLU A CA 1
ATOM 1301 C C . GLU A 1 167 ? 14.412 -12.744 12.236 1.00 95.06 167 GLU A C 1
ATOM 1303 O O . GLU A 1 167 ? 15.393 -12.947 11.515 1.00 95.06 167 GLU A O 1
ATOM 1308 N N . ILE A 1 168 ? 13.254 -12.282 11.764 1.00 94.50 168 ILE A N 1
ATOM 1309 C CA . ILE A 1 168 ? 12.967 -12.120 10.333 1.00 94.50 168 ILE A CA 1
ATOM 1310 C C . ILE A 1 168 ? 13.202 -10.694 9.813 1.00 94.50 168 ILE A C 1
ATOM 1312 O O . ILE A 1 168 ? 13.287 -10.492 8.606 1.00 94.50 168 ILE A O 1
ATOM 1316 N N . GLY A 1 169 ? 13.344 -9.703 10.697 1.00 94.38 169 GLY A N 1
ATOM 1317 C CA . GLY A 1 169 ? 13.596 -8.304 10.337 1.00 94.38 169 GLY A CA 1
ATOM 1318 C C . GLY A 1 169 ? 12.374 -7.555 9.792 1.00 94.38 169 GLY A C 1
ATOM 1319 O O . GLY A 1 169 ? 12.540 -6.628 8.997 1.00 94.38 169 GLY A O 1
ATOM 1320 N N . LEU A 1 170 ? 11.157 -7.948 10.186 1.00 96.62 170 LEU A N 1
ATOM 1321 C CA . LEU A 1 170 ? 9.897 -7.429 9.636 1.00 96.62 170 LEU A CA 1
ATOM 1322 C C . LEU A 1 170 ? 8.897 -7.039 10.728 1.00 96.62 170 LEU A C 1
ATOM 1324 O O . LEU A 1 170 ? 8.896 -7.590 11.824 1.00 96.62 170 LEU A O 1
ATOM 1328 N N . ASN A 1 171 ? 7.990 -6.120 10.391 1.00 97.62 171 ASN A N 1
ATOM 1329 C CA . ASN A 1 171 ? 6.840 -5.798 11.233 1.00 97.62 171 ASN A CA 1
ATOM 1330 C C . ASN A 1 171 ? 5.703 -6.788 10.965 1.00 97.62 171 ASN A C 1
ATOM 1332 O O . ASN A 1 171 ? 5.073 -6.751 9.904 1.00 97.62 171 ASN A O 1
ATOM 1336 N N . VAL A 1 172 ? 5.405 -7.641 11.935 1.00 97.81 172 VAL A N 1
ATOM 1337 C CA . VAL A 1 172 ? 4.364 -8.677 11.851 1.00 97.81 172 VAL A CA 1
ATOM 1338 C C . VAL A 1 172 ? 3.167 -8.325 12.718 1.00 97.81 172 VAL A C 1
ATOM 1340 O O . VAL A 1 172 ? 3.272 -7.466 13.588 1.00 97.81 172 VAL A O 1
ATOM 1343 N N . TYR A 1 173 ? 2.025 -8.968 12.474 1.00 98.00 173 TYR A N 1
ATOM 1344 C CA . TYR A 1 173 ? 0.842 -8.797 13.318 1.00 98.00 173 TYR A CA 1
ATOM 1345 C C . TYR A 1 173 ? 1.109 -9.179 14.778 1.00 98.00 173 TYR A C 1
ATOM 1347 O O . TYR A 1 173 ? 1.825 -10.137 15.065 1.00 98.00 173 TYR A O 1
ATOM 1355 N N . ASP A 1 174 ? 0.469 -8.438 15.679 1.00 96.31 174 ASP A N 1
ATOM 1356 C CA . ASP A 1 174 ? 0.419 -8.682 17.118 1.00 96.31 174 ASP A CA 1
ATOM 1357 C C . ASP A 1 174 ? -1.054 -8.620 17.562 1.00 96.31 174 ASP A C 1
ATOM 1359 O O . ASP A 1 174 ? -1.687 -7.560 17.480 1.00 96.31 174 ASP A O 1
ATOM 1363 N N . PHE A 1 175 ? -1.632 -9.781 17.891 1.00 91.38 175 PHE A N 1
ATOM 1364 C CA . PHE A 1 175 ? -3.086 -9.985 18.006 1.00 91.38 175 PHE A CA 1
ATOM 1365 C C . PHE A 1 175 ? -3.655 -9.856 19.413 1.00 91.38 175 PHE A C 1
ATOM 1367 O O . PHE A 1 175 ? -2.977 -10.277 20.372 1.00 91.38 175 PHE A O 1
#